Protein AF-X1TKQ1-F1 (afdb_monomer)

Mean predicted aligned error: 4.05 Å

Structure (mmCIF, N/CA/C/O backbone):
data_AF-X1TKQ1-F1
#
_entry.id   AF-X1TKQ1-F1
#
loop_
_atom_site.group_PDB
_atom_site.id
_atom_site.type_symbol
_atom_site.label_atom_id
_atom_site.label_alt_id
_atom_site.label_comp_id
_atom_site.label_asym_id
_atom_site.label_entity_id
_atom_site.label_seq_id
_atom_site.pdbx_PDB_ins_code
_atom_site.Cartn_x
_atom_site.Cartn_y
_atom_site.Cartn_z
_atom_site.occupancy
_atom_site.B_iso_or_equiv
_atom_site.auth_seq_id
_atom_site.auth_comp_id
_atom_site.auth_asym_id
_atom_site.auth_atom_id
_atom_site.pdbx_PDB_model_num
ATOM 1 N N . MET A 1 1 ? 10.721 5.658 7.994 1.00 54.72 1 MET A N 1
ATOM 2 C CA . MET A 1 1 ? 9.356 5.492 8.565 1.00 54.72 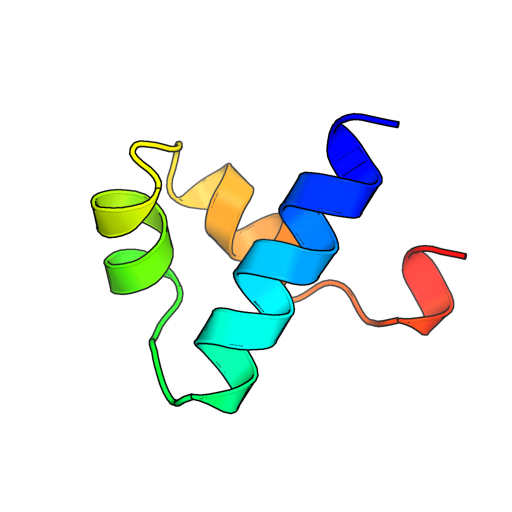1 MET A CA 1
ATOM 3 C C . MET A 1 1 ? 8.209 5.513 7.540 1.00 54.72 1 MET A C 1
ATOM 5 O O . MET A 1 1 ? 7.296 4.709 7.689 1.00 54.72 1 MET A O 1
ATOM 9 N N . LYS A 1 2 ? 8.216 6.367 6.496 1.00 71.31 2 LYS A N 1
ATOM 10 C CA . LYS A 1 2 ? 7.092 6.473 5.528 1.00 71.31 2 LYS A CA 1
ATOM 11 C C . LYS A 1 2 ? 6.782 5.168 4.761 1.00 71.31 2 LYS A C 1
ATOM 13 O O . LYS A 1 2 ? 5.619 4.798 4.656 1.00 71.31 2 LYS A O 1
ATOM 18 N N . LYS A 1 3 ? 7.808 4.424 4.317 1.00 79.31 3 LYS A N 1
ATOM 19 C CA . LYS A 1 3 ? 7.643 3.155 3.572 1.00 79.31 3 LYS A CA 1
ATOM 20 C C . LYS A 1 3 ? 6.966 2.041 4.393 1.00 79.31 3 LYS A C 1
ATOM 22 O O . LYS A 1 3 ? 6.116 1.342 3.863 1.00 79.31 3 LYS A O 1
ATOM 27 N N . ARG A 1 4 ? 7.270 1.933 5.697 1.00 84.31 4 ARG A N 1
ATOM 28 C CA . ARG A 1 4 ? 6.664 0.934 6.607 1.00 84.31 4 ARG A CA 1
ATOM 29 C C . ARG A 1 4 ? 5.182 1.188 6.848 1.00 84.31 4 ARG A C 1
ATOM 31 O O . ARG A 1 4 ? 4.389 0.259 6.775 1.00 84.31 4 ARG A O 1
ATOM 38 N N . LYS A 1 5 ? 4.801 2.453 7.061 1.00 87.25 5 LYS A N 1
ATOM 39 C CA . LYS A 1 5 ? 3.38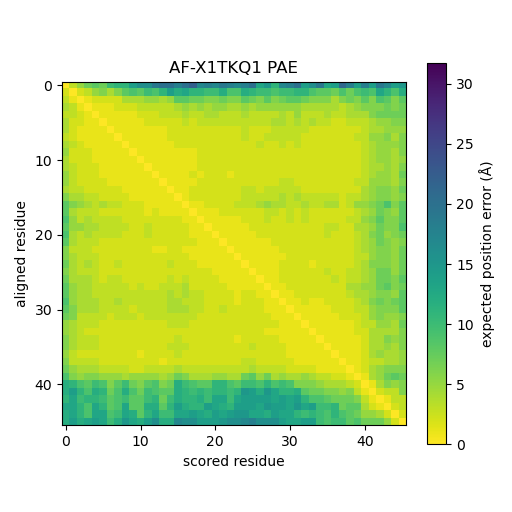6 2.836 7.173 1.00 87.25 5 LYS A CA 1
ATOM 40 C C . LYS A 1 5 ? 2.616 2.546 5.878 1.00 87.25 5 LYS A C 1
ATOM 42 O O . LYS A 1 5 ? 1.472 2.113 5.951 1.00 87.25 5 LYS A O 1
ATOM 47 N N . MET A 1 6 ? 3.239 2.755 4.712 1.00 87.94 6 MET A N 1
ATOM 48 C CA . MET A 1 6 ? 2.624 2.441 3.416 1.00 87.94 6 MET A CA 1
ATOM 49 C C . MET A 1 6 ? 2.411 0.933 3.243 1.00 87.94 6 MET A C 1
AT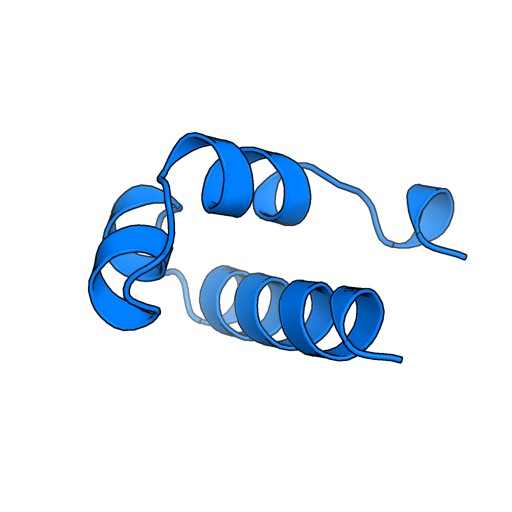OM 51 O O . MET A 1 6 ? 1.295 0.508 2.958 1.00 87.94 6 MET A O 1
ATOM 55 N N . TYR A 1 7 ? 3.445 0.130 3.510 1.00 89.81 7 TYR A N 1
ATOM 56 C CA . TYR A 1 7 ? 3.355 -1.330 3.494 1.00 89.81 7 TYR A CA 1
ATOM 57 C C . TYR A 1 7 ? 2.236 -1.840 4.414 1.00 89.81 7 TYR A C 1
ATOM 59 O O . TYR A 1 7 ? 1.349 -2.561 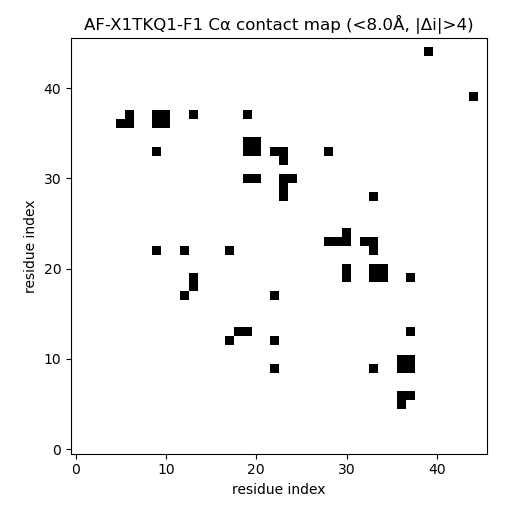3.967 1.00 89.81 7 TYR A O 1
ATOM 67 N N . GLN A 1 8 ? 2.205 -1.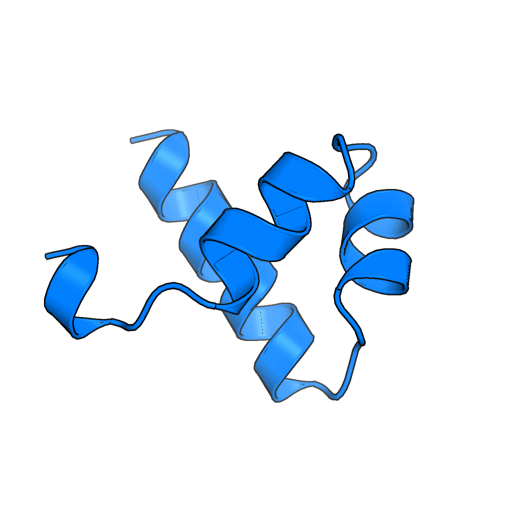389 5.673 1.00 90.62 8 GLN A N 1
ATOM 68 C CA . GLN A 1 8 ? 1.179 -1.800 6.638 1.00 90.62 8 GLN A CA 1
ATOM 69 C C . GLN A 1 8 ? -0.243 -1.450 6.183 1.00 90.62 8 GLN A C 1
ATOM 71 O O . GLN A 1 8 ? -1.142 -2.277 6.327 1.00 90.62 8 GLN A O 1
ATOM 76 N N . LYS A 1 9 ? -0.454 -0.256 5.609 1.00 91.88 9 LYS A N 1
ATOM 77 C CA . LYS A 1 9 ? -1.760 0.135 5.055 1.00 91.88 9 LYS A CA 1
ATOM 78 C C . LYS A 1 9 ? -2.183 -0.788 3.913 1.00 91.88 9 LYS A C 1
ATOM 80 O O . LYS A 1 9 ? -3.300 -1.291 3.930 1.00 91.88 9 LYS A O 1
ATOM 85 N N . ILE A 1 10 ? -1.293 -1.041 2.955 1.00 91.62 10 ILE A N 1
ATOM 86 C CA . ILE A 1 10 ? -1.588 -1.884 1.786 1.00 91.62 10 ILE A CA 1
ATOM 87 C C . ILE A 1 10 ? -1.875 -3.328 2.215 1.00 91.62 10 ILE A C 1
ATOM 89 O O . ILE A 1 10 ? -2.858 -3.913 1.769 1.00 91.62 10 ILE A O 1
ATOM 93 N N . GLN A 1 11 ? -1.097 -3.876 3.150 1.00 91.38 11 GLN A N 1
ATOM 94 C CA . GLN A 1 11 ? -1.332 -5.214 3.703 1.00 91.38 11 GLN A CA 1
ATOM 95 C C . GLN A 1 11 ? -2.623 -5.304 4.529 1.00 91.38 11 GLN A C 1
ATOM 97 O O . GLN A 1 11 ? -3.257 -6.357 4.577 1.00 91.38 11 GLN A O 1
ATOM 102 N N . ALA A 1 12 ? -3.042 -4.219 5.189 1.00 93.69 12 ALA A N 1
ATOM 103 C CA . ALA A 1 12 ? -4.336 -4.171 5.868 1.00 93.69 12 ALA A CA 1
ATOM 104 C C . ALA A 1 12 ? -5.500 -4.220 4.867 1.00 93.69 12 ALA A C 1
ATOM 106 O O . ALA A 1 12 ? -6.443 -4.976 5.087 1.00 93.69 12 ALA A O 1
ATOM 107 N N . PHE A 1 13 ? -5.416 -3.484 3.754 1.00 93.81 13 PHE A N 1
ATOM 108 C CA . PHE A 1 13 ? -6.419 -3.560 2.689 1.00 93.81 13 PHE A CA 1
ATOM 109 C C . PHE A 1 13 ? -6.432 -4.926 1.994 1.00 93.81 13 PHE A C 1
ATOM 111 O O . PHE A 1 13 ? -7.501 -5.486 1.777 1.00 93.81 13 PHE A O 1
ATOM 118 N N . LYS A 1 14 ? -5.261 -5.515 1.723 1.00 92.00 14 LYS A N 1
ATOM 119 C CA . LYS A 1 14 ? -5.156 -6.878 1.182 1.00 92.00 14 LYS A CA 1
ATOM 120 C C . LYS A 1 14 ? -5.883 -7.897 2.067 1.00 92.00 14 LYS A C 1
ATOM 122 O O . LYS A 1 14 ? -6.658 -8.700 1.565 1.00 92.00 14 LYS A O 1
ATOM 127 N N . ARG A 1 15 ? -5.693 -7.828 3.392 1.00 92.00 15 ARG A N 1
ATOM 128 C CA . ARG A 1 15 ? -6.390 -8.694 4.366 1.00 92.00 15 ARG A CA 1
ATOM 129 C C . ARG A 1 15 ? -7.902 -8.460 4.437 1.00 92.00 15 ARG A C 1
ATOM 131 O O . ARG A 1 15 ? -8.621 -9.355 4.853 1.00 92.00 15 ARG A O 1
ATOM 138 N N . GLN A 1 16 ? -8.374 -7.283 4.032 1.00 93.19 16 GLN A N 1
ATOM 139 C CA . GLN A 1 16 ? -9.801 -6.968 3.912 1.00 93.19 16 GLN A CA 1
ATOM 140 C C . GLN A 1 16 ? -10.404 -7.418 2.567 1.00 93.19 16 GLN A C 1
ATOM 142 O O . GLN A 1 16 ? -11.595 -7.224 2.355 1.00 93.19 16 GLN A O 1
ATOM 147 N N . GLY A 1 17 ? -9.606 -8.004 1.664 1.00 93.75 17 GLY A N 1
ATOM 148 C CA . GLY A 1 17 ? -10.068 -8.529 0.375 1.00 93.75 17 GLY A CA 1
ATOM 149 C C . GLY A 1 17 ? -9.967 -7.556 -0.802 1.00 93.75 17 GLY A C 1
ATOM 150 O O . GLY A 1 17 ? -10.383 -7.903 -1.902 1.00 93.75 17 GLY A O 1
ATOM 151 N N . TYR A 1 18 ? -9.395 -6.364 -0.608 1.00 93.75 18 TYR A N 1
ATOM 152 C CA . TYR A 1 18 ? -9.230 -5.397 -1.696 1.00 93.75 18 TYR A CA 1
ATOM 153 C C . TYR A 1 18 ? -8.150 -5.842 -2.679 1.00 93.75 18 TYR A C 1
ATOM 155 O O . TYR A 1 18 ? -7.063 -6.274 -2.274 1.00 93.75 18 TYR A O 1
ATOM 163 N N . CYS A 1 19 ? -8.394 -5.639 -3.973 1.00 91.88 19 CYS A N 1
ATOM 164 C CA . CYS A 1 19 ? -7.369 -5.844 -4.985 1.00 91.88 19 CYS A CA 1
ATOM 165 C C . CYS A 1 19 ? -6.411 -4.641 -5.072 1.00 91.88 19 CYS A C 1
ATOM 167 O O . CYS A 1 19 ? -6.721 -3.512 -4.688 1.00 91.88 19 CYS A O 1
ATOM 169 N N . ARG A 1 20 ? -5.215 -4.864 -5.628 1.00 91.56 20 ARG A N 1
ATOM 170 C CA . ARG A 1 20 ? -4.165 -3.833 -5.759 1.00 91.56 20 ARG A CA 1
ATOM 171 C C . ARG A 1 20 ? -4.624 -2.548 -6.467 1.00 91.56 20 ARG A C 1
ATOM 173 O O . ARG A 1 20 ? -4.153 -1.474 -6.106 1.00 91.56 20 ARG A O 1
ATOM 180 N N . ASN A 1 21 ? 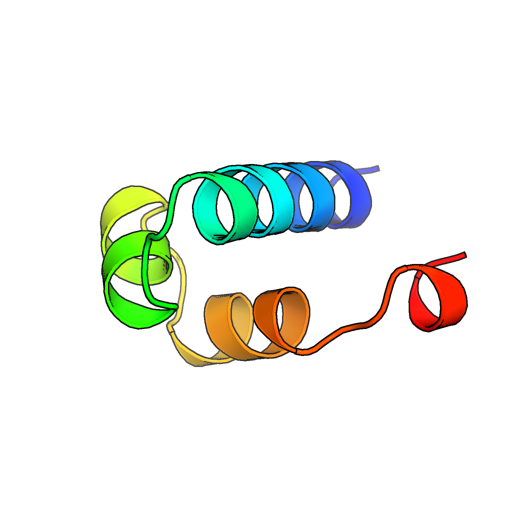-5.543 -2.649 -7.431 1.00 92.88 21 ASN A N 1
ATOM 181 C CA . ASN A 1 21 ? -6.051 -1.497 -8.183 1.00 92.88 21 ASN A CA 1
ATOM 182 C C . ASN A 1 21 ? -6.976 -0.633 -7.317 1.00 92.88 21 ASN A C 1
ATOM 184 O O . ASN A 1 21 ? -6.816 0.583 -7.280 1.00 92.88 21 ASN A O 1
ATOM 188 N N . GLU A 1 22 ? -7.879 -1.255 -6.555 1.00 94.50 22 GLU A N 1
ATOM 189 C CA . GLU A 1 22 ? -8.743 -0.545 -5.604 1.00 94.50 22 GLU A CA 1
ATOM 190 C C . GLU A 1 22 ? -7.918 0.155 -4.524 1.00 94.50 22 GLU A C 1
ATOM 192 O O . GLU A 1 22 ? -8.200 1.292 -4.149 1.00 94.50 22 GLU A O 1
ATOM 197 N N . ILE A 1 23 ? -6.855 -0.504 -4.057 1.00 93.88 23 ILE A N 1
ATOM 198 C CA . ILE A 1 23 ? -5.925 0.063 -3.079 1.00 93.88 23 ILE A CA 1
ATOM 199 C C . ILE A 1 23 ? -5.194 1.276 -3.662 1.00 93.88 23 ILE A C 1
ATOM 201 O O . ILE A 1 23 ? -5.082 2.292 -2.977 1.00 93.88 23 ILE A O 1
ATOM 205 N N . ALA A 1 24 ? -4.720 1.193 -4.909 1.00 94.56 24 ALA A N 1
ATOM 206 C CA . ALA A 1 24 ? -4.062 2.303 -5.595 1.00 94.56 24 ALA A CA 1
ATOM 207 C C . ALA A 1 24 ? -4.988 3.522 -5.706 1.00 94.56 24 ALA A C 1
ATOM 209 O O . ALA A 1 24 ? -4.617 4.613 -5.269 1.00 94.56 24 ALA A O 1
ATOM 210 N N . SER A 1 25 ? -6.220 3.316 -6.185 1.00 95.06 25 SER A N 1
ATOM 211 C CA . SER A 1 25 ? -7.232 4.371 -6.292 1.00 95.06 25 SER A CA 1
ATOM 212 C C . SER A 1 25 ? -7.595 4.965 -4.930 1.00 95.06 25 SER A C 1
ATOM 214 O O . SER A 1 25 ? -7.660 6.183 -4.791 1.00 95.06 25 SER A O 1
ATOM 216 N N . ARG A 1 26 ? -7.776 4.132 -3.898 1.00 93.25 26 ARG A N 1
ATOM 217 C CA . ARG A 1 26 ? -8.182 4.588 -2.558 1.00 93.25 26 ARG A CA 1
ATOM 218 C C . ARG A 1 26 ? -7.071 5.317 -1.806 1.00 93.25 26 ARG A C 1
ATOM 220 O O . ARG A 1 26 ? -7.354 6.200 -1.001 1.00 93.25 26 ARG A O 1
ATOM 227 N N . LEU A 1 27 ? -5.815 4.939 -2.039 1.00 90.81 27 LEU A N 1
ATOM 228 C CA . LEU A 1 27 ? -4.651 5.607 -1.457 1.00 90.81 27 LEU A CA 1
ATOM 229 C C . LEU A 1 27 ? -4.152 6.788 -2.301 1.00 90.81 27 LEU A C 1
ATOM 231 O O . LEU A 1 27 ? -3.292 7.524 -1.819 1.00 90.81 27 LEU A O 1
ATOM 235 N N . GLY A 1 28 ? -4.665 6.970 -3.523 1.00 93.19 28 GLY A N 1
ATOM 236 C CA . GLY A 1 28 ? -4.202 8.003 -4.452 1.00 93.19 28 GLY A CA 1
ATOM 237 C C . GLY A 1 28 ? -2.735 7.822 -4.843 1.00 93.19 28 GLY A C 1
ATOM 238 O O . GLY A 1 28 ? -2.010 8.803 -4.995 1.00 93.19 28 GLY A O 1
ATOM 239 N N . ILE A 1 29 ? -2.275 6.571 -4.927 1.00 91.56 29 ILE A N 1
ATOM 240 C CA . ILE A 1 29 ? -0.890 6.234 -5.270 1.00 91.56 29 ILE A CA 1
ATOM 241 C C . ILE A 1 29 ? -0.822 5.574 -6.636 1.00 91.56 29 ILE A C 1
ATOM 243 O O . ILE A 1 29 ? -1.790 4.992 -7.122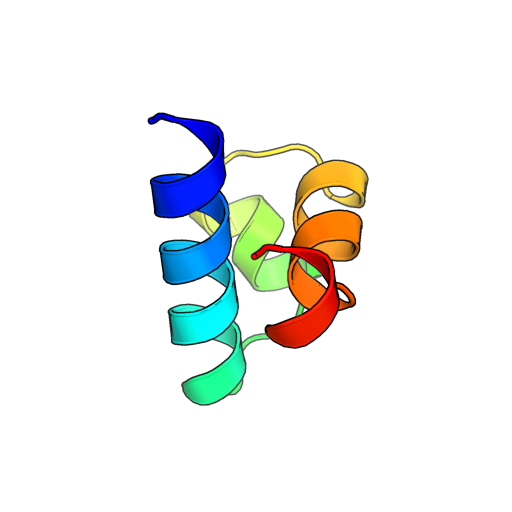 1.00 91.56 29 ILE A O 1
ATOM 247 N N . ASP A 1 30 ? 0.371 5.612 -7.215 1.00 92.06 30 ASP A N 1
ATOM 248 C CA . ASP A 1 30 ? 0.662 4.903 -8.446 1.00 92.06 30 ASP A CA 1
ATOM 249 C C . ASP A 1 30 ? 0.374 3.382 -8.312 1.00 92.06 30 ASP A C 1
ATOM 251 O O . ASP A 1 30 ? 0.790 2.753 -7.325 1.00 92.06 30 ASP A O 1
ATOM 255 N N . PRO A 1 31 ? -0.317 2.763 -9.290 1.00 91.44 31 PRO A N 1
ATOM 256 C CA . PRO A 1 31 ? -0.640 1.339 -9.261 1.00 91.44 31 PRO A CA 1
ATOM 257 C C . PRO A 1 31 ? 0.574 0.409 -9.179 1.00 91.44 31 PRO A C 1
ATOM 259 O O . PRO A 1 31 ? 0.473 -0.643 -8.541 1.00 91.44 31 PRO A O 1
ATOM 262 N N . GLN A 1 32 ? 1.731 0.765 -9.755 1.00 91.19 32 GLN A N 1
ATOM 263 C CA . GLN A 1 32 ? 2.949 -0.039 -9.589 1.00 91.19 32 GLN A CA 1
ATOM 264 C C . GLN A 1 32 ? 3.452 0.028 -8.150 1.00 91.19 32 GLN A C 1
ATOM 266 O O . GLN A 1 32 ? 3.894 -0.984 -7.602 1.00 91.19 32 GLN A O 1
ATOM 271 N N . THR A 1 33 ? 3.339 1.191 -7.505 1.00 89.62 33 THR A N 1
ATOM 272 C CA . THR A 1 33 ? 3.676 1.331 -6.083 1.00 89.62 33 THR A CA 1
ATOM 273 C C . THR A 1 33 ? 2.767 0.458 -5.221 1.00 89.62 33 THR A C 1
ATOM 275 O O . THR A 1 33 ? 3.262 -0.277 -4.362 1.00 89.62 33 THR A O 1
ATOM 278 N N . ALA A 1 34 ? 1.455 0.474 -5.474 1.00 91.69 34 ALA A N 1
ATOM 279 C CA . ALA A 1 34 ? 0.518 -0.412 -4.788 1.00 91.69 34 ALA A CA 1
ATOM 280 C C . ALA A 1 34 ? 0.861 -1.891 -5.031 1.00 91.69 34 ALA A C 1
ATOM 282 O O . ALA A 1 34 ? 0.956 -2.660 -4.076 1.00 91.69 34 ALA A O 1
ATOM 283 N N . ALA A 1 35 ? 1.127 -2.276 -6.284 1.00 92.69 35 ALA A N 1
ATOM 284 C CA . ALA A 1 35 ? 1.486 -3.642 -6.658 1.00 92.69 35 ALA A CA 1
ATOM 285 C C . ALA A 1 35 ? 2.769 -4.123 -5.965 1.00 92.69 35 ALA A C 1
ATOM 287 O O . ALA A 1 35 ? 2.793 -5.234 -5.436 1.00 92.69 35 ALA A O 1
ATOM 288 N N . LYS A 1 36 ? 3.805 -3.278 -5.904 1.00 91.31 36 LYS A N 1
ATOM 289 C CA . LYS A 1 36 ? 5.078 -3.595 -5.245 1.00 91.31 36 LYS A CA 1
ATOM 290 C C . LYS A 1 36 ? 4.872 -3.969 -3.780 1.00 91.31 36 LYS A C 1
ATOM 292 O O . LYS A 1 36 ? 5.333 -5.014 -3.343 1.00 91.31 36 LYS A O 1
ATOM 297 N N . TYR A 1 37 ? 4.145 -3.145 -3.027 1.00 90.50 37 TYR A N 1
ATOM 298 C CA . TYR A 1 37 ? 3.876 -3.415 -1.610 1.00 90.50 37 TYR A CA 1
ATOM 299 C C . TYR A 1 37 ? 2.852 -4.532 -1.378 1.00 90.50 37 TYR A C 1
ATOM 301 O O . TYR A 1 37 ? 2.876 -5.159 -0.322 1.00 90.50 37 TYR A O 1
ATOM 309 N N . TYR A 1 38 ? 1.953 -4.770 -2.334 1.00 90.00 38 TYR A N 1
ATOM 310 C CA . TYR A 1 38 ? 0.946 -5.830 -2.270 1.00 90.00 38 TYR A CA 1
ATOM 311 C C . TYR A 1 38 ? 1.554 -7.233 -2.438 1.00 90.00 38 TYR A C 1
ATOM 313 O O . TYR A 1 38 ? 1.084 -8.195 -1.818 1.00 90.00 38 TYR A O 1
ATOM 321 N N . LEU A 1 39 ? 2.584 -7.344 -3.284 1.00 88.94 39 LEU A N 1
ATOM 322 C CA . LEU A 1 39 ? 3.318 -8.584 -3.556 1.00 88.94 39 LEU A CA 1
ATOM 323 C C . LEU A 1 39 ? 4.459 -8.843 -2.566 1.00 88.94 39 LEU A C 1
ATOM 325 O O . LEU A 1 39 ? 4.831 -9.993 -2.382 1.00 88.94 39 LEU A O 1
ATOM 329 N N . MET A 1 40 ? 4.987 -7.796 -1.932 1.00 86.50 40 MET A N 1
ATOM 330 C CA . MET A 1 40 ? 6.065 -7.902 -0.950 1.00 86.50 40 MET A CA 1
ATOM 331 C C . MET A 1 40 ? 5.628 -8.741 0.262 1.00 86.50 40 MET A C 1
ATOM 333 O O . MET A 1 40 ? 4.586 -8.461 0.867 1.00 86.50 40 MET A O 1
ATOM 337 N N . ASP A 1 41 ? 6.422 -9.760 0.601 1.00 74.56 41 ASP A N 1
ATOM 338 C CA . ASP A 1 41 ? 6.211 -10.620 1.772 1.00 74.56 41 ASP A CA 1
ATOM 339 C C . ASP A 1 41 ? 6.761 -9.937 3.036 1.00 74.56 41 ASP A C 1
ATOM 341 O O . ASP A 1 41 ? 7.726 -9.169 2.979 1.00 74.56 41 ASP A O 1
ATOM 345 N N . GLU A 1 42 ? 6.186 -10.227 4.207 1.00 64.75 42 GLU A N 1
ATOM 346 C CA . GLU A 1 42 ? 6.609 -9.594 5.469 1.00 64.75 42 GLU A CA 1
ATOM 347 C C . GLU A 1 42 ? 8.082 -9.888 5.805 1.00 64.75 42 GLU A C 1
ATOM 349 O O . GLU A 1 42 ? 8.747 -9.093 6.471 1.00 64.75 42 GLU A O 1
ATOM 354 N N . ARG A 1 43 ? 8.613 -10.990 5.261 1.00 63.44 43 ARG A N 1
ATOM 355 C CA . ARG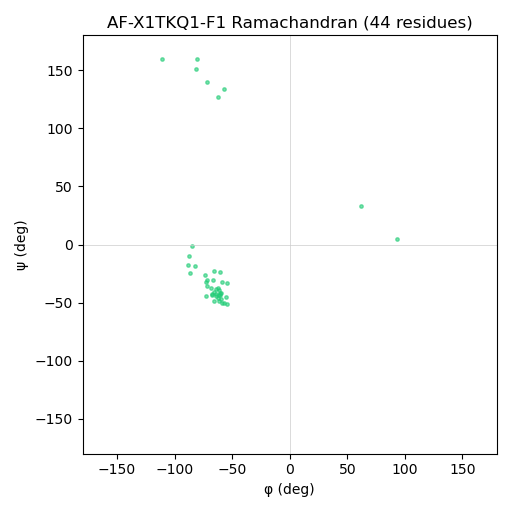 A 1 43 ? 10.019 -11.396 5.363 1.00 63.44 43 ARG A CA 1
ATOM 356 C C . ARG A 1 43 ? 10.979 -10.544 4.531 1.00 63.44 43 ARG A C 1
ATOM 358 O O . ARG A 1 43 ? 12.111 -10.363 4.961 1.00 63.44 43 ARG A O 1
ATOM 365 N N . GLU A 1 44 ? 10.543 -10.001 3.395 1.00 59.94 44 GLU A N 1
ATOM 366 C CA . GLU A 1 44 ? 11.370 -9.123 2.550 1.00 59.94 44 GLU A CA 1
ATOM 367 C C . GLU A 1 44 ? 11.391 -7.669 3.043 1.00 59.94 44 GLU A C 1
ATOM 369 O O . GLU A 1 44 ? 12.256 -6.890 2.646 1.00 59.94 44 GLU A O 1
ATOM 374 N N . PHE A 1 45 ? 10.429 -7.274 3.885 1.00 63.56 45 PHE A N 1
ATOM 375 C CA . PHE A 1 45 ? 10.341 -5.906 4.400 1.00 63.56 45 PHE A CA 1
ATOM 376 C C . PHE A 1 45 ? 11.156 -5.671 5.690 1.00 63.56 45 PHE A C 1
ATOM 378 O O . PHE A 1 45 ? 11.367 -4.511 6.058 1.00 63.56 45 PHE A O 1
ATOM 385 N N . ARG A 1 46 ? 11.554 -6.735 6.403 1.00 58.16 46 ARG A N 1
ATOM 386 C CA . ARG A 1 46 ? 12.240 -6.653 7.706 1.00 58.16 46 ARG A CA 1
ATOM 387 C C . ARG A 1 46 ? 13.610 -5.986 7.598 1.00 58.16 46 ARG A C 1
ATOM 389 O O . ARG A 1 46 ? 13.882 -5.153 8.493 1.00 58.16 46 ARG A O 1
#

pLDDT: mean 86.43, std 11.03, range [54.72, 95.06]

Sequence (46 aa):
MKKRKMYQKIQAFKRQGYCRNEIASRLGIDPQTAAKYYLMDEREFR

Secondary structure (DSSP, 8-state):
-HHHHHHHHHHHHHHTT--HHHHHHHHT--HHHHHHHHH--HHHH-

Foldseek 3Di:
DVLVVVLVQLVVVVVVVDDLVVVCVVVVH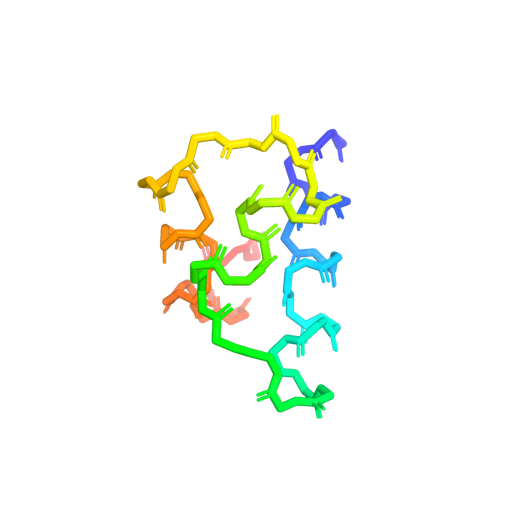DSVSSVVSNPDDPVNVD

Radius of gyration: 9.58 Å; Cα contacts (8 Å, |Δi|>4): 31; chains: 1; bounding box: 22×19×18 Å

Solvent-accessible surface area (backbone atoms only — not comparable to full-atom values): 2734 Å² total; per-residue (Å²): 113,72,67,60,56,50,38,53,51,45,49,52,41,46,76,72,69,49,51,48,63,60,49,9,66,74,68,73,46,59,52,66,59,33,42,54,44,64,70,54,49,79,81,80,72,112

Organism: NCBI:txid412755

Nearest PDB structures (foldseek):
  8b4h-assembly1_A  TM=8.403E-01  e=4.888E-01  Geobacillus stearothermophilus
  8b4h-assembly1_D  TM=7.565E-01  e=6.373E-01  Geobacillus stearothermophilus
  7u32-assembly1_K  TM=6.474E-01  e=7.418E+00  Visna/maedi virus EV1 KV1772
  8fng-assembly1_G  TM=6.686E-01  e=8.470E+00  Homo sapiens
  8fnm-assembly1_G  TM=6.687E-01  e=8.470E+00  Homo sapiens